Protein AF-A0A0R1K6H6-F1 (afdb_monomer)

Mean predicted aligned error: 7.99 Å

Solvent-accessible surface area (backbone atoms only — not comparable to full-atom values): 9231 Å² total; per-residue (Å²): 134,68,72,58,63,59,52,54,50,53,50,51,52,48,46,54,67,69,43,38,73,80,72,47,95,43,73,68,57,49,51,52,49,52,51,50,51,52,49,51,52,49,51,60,72,63,69,75,31,71,46,40,24,55,51,38,28,70,78,68,68,44,48,66,56,41,53,52,52,51,51,50,53,50,51,52,50,53,49,51,50,54,55,50,70,70,39,95,53,75,71,80,68,67,76,88,77,74,69,92,21,64,45,57,54,53,48,51,51,54,50,51,53,53,26,57,76,69,61,29,30,82,72,34,32,66,49,33,40,81,78,43,44,75,65,22,45,54,50,49,55,55,49,51,52,50,52,64,63,42,50,62,51,53,75,68,36,63,58,52,67,52,100

InterPro domains:
  IPR007272 Sulphur transport TsuA/YedE [PF04143] (45-161)

Secondary structure (DSSP, 8-state):
--THHHHHHHHHHHIIIIIHHHH-SSHHHHHHHHHHHHHHHHHHHHT--HHHHHHHHHHH---HHHHHHHHHHHHHHHHHHHHHHT-SSGGGG--------HHHHHHHHHHHHHHHHHTS-HHHHHHHTTT-HHHHHHHHHHHHHHHHHHHHHHHH-HHHH--

Structure (mmCIF, N/CA/C/O backbone):
data_AF-A0A0R1K6H6-F1
#
_entry.id   AF-A0A0R1K6H6-F1
#
loop_
_atom_site.group_PDB
_atom_site.id
_atom_site.type_symbol
_atom_site.label_atom_id
_atom_site.label_alt_id
_atom_site.label_comp_id
_atom_site.label_asym_id
_atom_site.label_entity_id
_atom_site.label_seq_id
_atom_site.pdbx_PDB_ins_code
_atom_site.Cartn_x
_atom_site.Cartn_y
_atom_site.Cartn_z
_atom_site.occupancy
_atom_site.B_iso_or_equiv
_atom_site.auth_seq_id
_atom_site.auth_comp_id
_atom_site.auth_asym_id
_atom_site.auth_atom_id
_atom_site.pdbx_PDB_model_num
ATOM 1 N N . MET A 1 1 ? -25.466 -15.951 11.118 1.00 54.03 1 MET A N 1
ATOM 2 C CA . MET A 1 1 ? -24.997 -15.703 9.736 1.00 54.03 1 MET A CA 1
ATOM 3 C C . MET A 1 1 ? -24.906 -17.052 9.046 1.00 54.03 1 MET A C 1
ATOM 5 O O . MET A 1 1 ? -24.239 -17.942 9.562 1.00 54.03 1 MET A O 1
ATOM 9 N N . LYS A 1 2 ? -25.732 -17.260 8.021 1.00 62.19 2 LYS A N 1
ATOM 10 C CA . LYS A 1 2 ? -26.034 -18.563 7.411 1.00 62.19 2 LYS A CA 1
ATOM 11 C C . LYS A 1 2 ? -24.751 -19.107 6.764 1.00 62.19 2 LYS A C 1
ATOM 13 O O . LYS A 1 2 ? -24.061 -18.363 6.085 1.00 62.19 2 LYS A O 1
ATOM 18 N N . ASN A 1 3 ? -24.454 -20.401 6.906 1.00 75.50 3 ASN A N 1
ATOM 19 C CA . ASN A 1 3 ? -23.252 -21.050 6.333 1.00 75.50 3 ASN A CA 1
ATOM 20 C C . ASN A 1 3 ? -23.094 -20.880 4.804 1.00 75.50 3 ASN A C 1
ATOM 22 O O . ASN A 1 3 ? -22.055 -21.219 4.246 1.00 75.50 3 ASN A O 1
ATOM 26 N N . TRP A 1 4 ? -24.119 -20.341 4.147 1.00 84.31 4 TRP A N 1
ATOM 27 C CA . TRP A 1 4 ? -24.183 -20.023 2.731 1.00 84.31 4 TRP A CA 1
ATOM 28 C C . TRP A 1 4 ? -23.099 -19.041 2.296 1.00 84.31 4 TRP A C 1
ATOM 30 O O . TRP A 1 4 ? -22.485 -19.285 1.268 1.00 84.31 4 TRP A O 1
ATOM 40 N N . ASP A 1 5 ? -22.767 -18.026 3.099 1.00 82.81 5 ASP A N 1
ATOM 41 C CA . ASP A 1 5 ? -21.718 -17.057 2.737 1.00 82.81 5 ASP A CA 1
ATOM 42 C C . ASP A 1 5 ? -20.349 -17.742 2.590 1.00 82.81 5 ASP A C 1
ATOM 44 O O . ASP A 1 5 ? -19.582 -17.464 1.670 1.00 82.81 5 ASP A O 1
ATOM 48 N N . LYS A 1 6 ? -20.069 -18.722 3.462 1.00 84.69 6 LYS A N 1
ATOM 49 C CA . LYS A 1 6 ? -18.844 -19.532 3.402 1.00 84.69 6 LYS A CA 1
ATOM 50 C C . LYS A 1 6 ? -18.849 -20.448 2.183 1.00 84.69 6 LYS A C 1
ATOM 52 O O . LYS A 1 6 ? -17.831 -20.569 1.514 1.00 84.69 6 LYS A O 1
ATOM 57 N N . ILE A 1 7 ? -19.987 -21.080 1.897 1.00 87.94 7 ILE A N 1
ATOM 58 C CA . ILE A 1 7 ? -20.147 -21.977 0.747 1.00 87.94 7 ILE A CA 1
ATOM 59 C C . ILE A 1 7 ? -19.947 -21.199 -0.558 1.00 87.94 7 ILE A C 1
ATOM 61 O O . ILE A 1 7 ? -19.148 -21.619 -1.389 1.00 87.94 7 ILE A O 1
ATOM 65 N N . PHE A 1 8 ? -20.581 -20.034 -0.709 1.00 89.56 8 PHE A N 1
ATOM 66 C CA . PHE A 1 8 ? -20.379 -19.161 -1.866 1.00 89.56 8 PHE A CA 1
ATOM 67 C C . PHE A 1 8 ? -18.927 -18.691 -1.986 1.00 89.56 8 PHE A C 1
ATOM 69 O O . PHE A 1 8 ? -18.377 -18.719 -3.083 1.00 89.56 8 PHE A O 1
ATOM 76 N N . GLY A 1 9 ? -18.279 -18.338 -0.871 1.00 85.81 9 GLY A N 1
ATOM 77 C CA . GLY A 1 9 ? -16.860 -17.979 -0.859 1.00 85.81 9 GLY A CA 1
ATOM 78 C C . GLY A 1 9 ? -15.946 -19.113 -1.339 1.00 85.81 9 GLY A C 1
ATOM 79 O O . GLY A 1 9 ? -15.073 -18.884 -2.174 1.00 85.81 9 GLY A O 1
ATOM 80 N N . PHE A 1 10 ? -16.166 -20.346 -0.871 1.00 88.88 10 PHE A N 1
ATOM 81 C CA . PHE A 1 10 ? -15.393 -21.513 -1.311 1.00 88.88 10 PHE A CA 1
ATOM 82 C C . PHE A 1 10 ? -15.650 -21.875 -2.775 1.00 88.88 10 PHE A C 1
ATOM 84 O O . PHE A 1 10 ? -14.706 -22.214 -3.485 1.00 88.88 10 PHE A O 1
ATOM 91 N N . ILE A 1 11 ? -16.898 -21.770 -3.240 1.00 91.06 11 ILE A N 1
ATOM 92 C CA . ILE A 1 11 ? -17.243 -21.984 -4.651 1.00 91.06 11 ILE A CA 1
ATOM 93 C C . ILE A 1 11 ? -16.537 -20.944 -5.523 1.00 91.06 11 ILE A C 1
ATOM 95 O O . ILE A 1 11 ? -15.893 -21.312 -6.500 1.00 91.06 11 ILE A O 1
ATOM 99 N N . LEU A 1 12 ? -16.594 -19.662 -5.154 1.00 88.75 12 LEU A N 1
ATOM 100 C CA . LEU A 1 12 ? -15.924 -18.594 -5.893 1.00 88.75 12 LEU A CA 1
ATOM 101 C C . LEU A 1 12 ? -14.406 -18.809 -5.938 1.00 88.75 12 LEU A C 1
ATOM 103 O O . LEU A 1 12 ? -13.796 -18.669 -6.994 1.00 88.75 12 LEU A O 1
ATOM 107 N N . LEU A 1 13 ? -13.798 -19.202 -4.817 1.00 89.06 13 LEU A N 1
ATOM 108 C CA . LEU A 1 13 ? -12.369 -19.503 -4.749 1.00 89.06 13 LEU A CA 1
ATOM 109 C C . LEU A 1 13 ? -11.993 -20.700 -5.636 1.00 89.06 13 LEU A C 1
ATOM 111 O O . LEU A 1 13 ? -10.995 -20.638 -6.350 1.00 89.06 13 LEU A O 1
ATOM 115 N N . ALA A 1 14 ? -12.811 -21.756 -5.654 1.00 88.12 14 ALA A N 1
ATOM 116 C CA . ALA A 1 14 ? -12.614 -22.896 -6.546 1.00 88.12 14 ALA A CA 1
ATOM 117 C C . ALA A 1 14 ? -12.738 -22.486 -8.023 1.00 88.12 14 ALA A C 1
ATOM 119 O O . ALA A 1 14 ? -11.892 -22.856 -8.834 1.00 88.12 14 ALA A O 1
ATOM 120 N N . VAL A 1 15 ? -13.730 -21.665 -8.372 1.00 89.88 15 VAL A N 1
ATOM 121 C CA . VAL A 1 15 ? -13.889 -21.127 -9.732 1.00 89.88 15 VAL A CA 1
ATOM 122 C C . VAL A 1 15 ? -12.686 -20.270 -10.131 1.00 89.88 15 VAL A C 1
ATOM 124 O O . VAL A 1 15 ? -12.211 -20.382 -11.255 1.00 89.88 15 VAL A O 1
ATOM 127 N N . LEU A 1 16 ? -12.140 -19.458 -9.226 1.00 87.31 16 LEU A N 1
ATOM 128 C CA . LEU A 1 16 ? -10.962 -18.640 -9.518 1.00 87.31 16 LEU A CA 1
ATOM 129 C C . LEU A 1 16 ? -9.689 -19.477 -9.684 1.00 87.31 16 LEU A C 1
ATOM 131 O O . LEU A 1 16 ? -8.886 -19.166 -10.552 1.00 87.31 16 LEU A O 1
ATOM 135 N N . ILE A 1 17 ? -9.492 -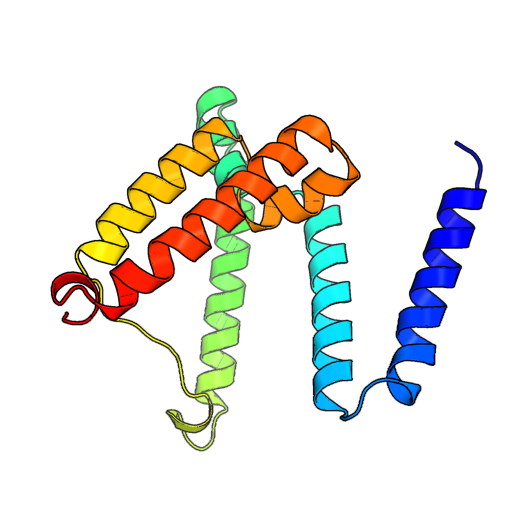20.540 -8.904 1.00 88.25 17 ILE A N 1
ATOM 136 C CA . ILE A 1 17 ? -8.288 -21.380 -9.011 1.00 88.25 17 ILE A CA 1
ATOM 137 C C . ILE A 1 17 ? -8.371 -22.313 -10.222 1.00 88.25 17 ILE A C 1
ATOM 139 O O . ILE A 1 17 ? -7.425 -22.404 -10.997 1.00 88.25 17 ILE A O 1
ATOM 143 N N . PHE A 1 18 ? -9.501 -22.995 -10.408 1.00 87.25 18 PHE A N 1
ATOM 144 C CA . PHE A 1 18 ? -9.651 -23.995 -11.465 1.00 87.25 18 PHE A CA 1
ATOM 145 C C . PHE A 1 18 ? -10.144 -23.405 -12.785 1.00 87.25 18 PHE A C 1
ATOM 147 O O . PHE A 1 18 ? -9.823 -23.945 -13.834 1.00 87.25 18 PHE A O 1
ATOM 154 N N . GLY A 1 19 ? -10.895 -22.303 -12.764 1.00 82.69 19 GLY A N 1
ATOM 155 C CA . GLY A 1 19 ? -11.420 -21.643 -13.962 1.00 82.69 19 GLY A CA 1
ATOM 156 C C . GLY A 1 19 ? -10.450 -20.642 -14.593 1.00 82.69 19 GLY A C 1
ATOM 157 O O . GLY A 1 19 ? -10.429 -20.505 -15.815 1.00 82.69 19 GLY A O 1
ATOM 158 N N . ALA A 1 20 ? -9.602 -19.976 -13.799 1.00 83.12 20 ALA A N 1
ATOM 159 C CA . ALA A 1 20 ? -8.647 -18.999 -14.328 1.00 83.12 20 ALA A CA 1
ATOM 160 C C . ALA A 1 20 ? -7.670 -19.563 -15.381 1.00 83.12 20 ALA A C 1
ATOM 162 O O . ALA A 1 20 ? -7.450 -18.870 -16.372 1.00 83.12 20 ALA A O 1
ATOM 163 N N . PRO A 1 21 ? -7.127 -20.792 -15.268 1.00 81.81 21 PRO A N 1
ATOM 164 C CA . PRO A 1 21 ? -6.240 -21.354 -16.290 1.00 81.81 21 PRO A CA 1
ATOM 165 C C . PRO A 1 21 ? -6.871 -21.456 -17.686 1.00 81.81 21 PRO A C 1
ATOM 167 O O . PRO A 1 21 ? -6.150 -21.423 -18.676 1.00 81.81 21 PRO A O 1
ATOM 170 N N . PHE A 1 22 ? -8.202 -21.571 -17.774 1.00 81.69 22 PHE A N 1
ATOM 171 C CA . PHE A 1 22 ? -8.921 -21.709 -19.045 1.00 81.69 22 PHE A CA 1
ATOM 172 C C . PHE A 1 22 ? -9.284 -20.368 -19.691 1.00 81.69 22 PHE A C 1
ATOM 174 O O . PHE A 1 22 ? -9.509 -20.308 -20.896 1.00 81.69 22 PHE A O 1
ATOM 181 N N . VAL A 1 23 ? -9.362 -19.298 -18.896 1.00 85.62 23 VAL A N 1
ATOM 182 C CA . VAL A 1 23 ? -9.764 -17.957 -19.355 1.00 85.62 23 VAL A CA 1
ATOM 183 C C . VAL A 1 23 ? -8.551 -17.049 -19.555 1.00 85.62 23 VAL A C 1
ATOM 185 O O . VAL A 1 23 ? -8.575 -16.154 -20.399 1.00 85.62 23 VAL A O 1
ATOM 188 N N . LEU A 1 24 ? -7.486 -17.244 -18.771 1.00 84.62 24 LEU A N 1
ATOM 189 C CA . LEU A 1 24 ? -6.329 -16.360 -18.798 1.00 84.62 24 LEU A CA 1
ATOM 190 C C . LEU A 1 24 ? -5.397 -16.704 -19.972 1.00 84.62 24 LEU A C 1
ATOM 192 O O . LEU A 1 24 ? -5.004 -17.855 -20.136 1.00 84.62 24 LEU A O 1
ATOM 196 N N . PRO A 1 25 ? -4.958 -15.696 -20.747 1.00 78.88 25 PRO A N 1
ATOM 197 C CA . PRO A 1 25 ? -4.212 -15.917 -21.986 1.00 78.88 25 PRO A CA 1
ATOM 198 C C . PRO A 1 25 ? -2.780 -16.424 -21.770 1.00 78.88 25 PRO A C 1
ATOM 200 O O . PRO A 1 25 ? -2.175 -16.953 -22.696 1.00 78.88 25 PRO A O 1
ATOM 203 N N . THR A 1 26 ? -2.198 -16.244 -20.579 1.00 86.12 26 THR A N 1
ATOM 204 C CA . THR A 1 26 ? -0.834 -16.711 -20.284 1.00 86.12 26 THR A CA 1
ATOM 205 C C . THR A 1 26 ? -0.672 -17.173 -18.838 1.00 86.12 26 THR A C 1
ATOM 207 O O . THR A 1 26 ? -1.270 -16.615 -17.913 1.00 86.12 26 THR A O 1
ATOM 210 N N . ASN A 1 27 ? 0.250 -18.120 -18.632 1.00 85.12 27 ASN A N 1
ATOM 211 C CA . ASN A 1 27 ? 0.620 -18.654 -17.314 1.00 85.12 27 ASN A CA 1
ATOM 212 C C . ASN A 1 27 ? 1.057 -17.557 -16.326 1.00 85.12 27 ASN A C 1
ATOM 214 O O . ASN A 1 27 ? 0.800 -17.657 -15.128 1.00 85.12 27 ASN A O 1
ATOM 218 N N . MET A 1 28 ? 1.659 -16.469 -16.821 1.00 84.75 28 MET A N 1
ATOM 219 C CA . MET A 1 28 ? 2.078 -15.337 -15.989 1.00 84.75 28 MET A CA 1
ATOM 220 C C . MET A 1 28 ? 0.892 -14.625 -15.322 1.00 84.75 28 MET A C 1
ATOM 222 O O . MET A 1 28 ? 0.986 -14.201 -14.171 1.00 84.75 28 MET A O 1
ATOM 226 N N . HIS A 1 29 ? -0.245 -14.503 -16.013 1.00 85.69 29 HIS A N 1
ATOM 227 C CA . HIS A 1 29 ? -1.432 -13.866 -15.437 1.00 85.69 29 HIS A CA 1
ATOM 228 C C . HIS A 1 29 ? -2.037 -14.745 -14.338 1.00 85.69 29 HIS A C 1
ATOM 230 O O . HIS A 1 29 ? -2.508 -14.225 -13.328 1.00 85.69 29 HIS A O 1
ATOM 236 N N . TYR A 1 30 ? -1.971 -16.069 -14.504 1.00 88.06 30 TYR A N 1
ATOM 237 C CA . TYR A 1 30 ? -2.444 -17.016 -13.499 1.00 88.06 30 TYR A CA 1
ATOM 238 C C . TYR A 1 30 ? -1.599 -16.943 -12.220 1.00 88.06 30 TYR A C 1
ATOM 240 O O . TYR A 1 30 ? -2.144 -16.844 -11.123 1.00 88.06 30 TYR A O 1
ATOM 248 N N . VAL A 1 31 ? -0.270 -16.865 -12.353 1.00 88.44 31 VAL A N 1
ATOM 249 C CA . VAL A 1 31 ? 0.633 -16.651 -11.208 1.00 88.44 31 VAL A CA 1
ATOM 250 C C . VAL A 1 31 ? 0.332 -15.325 -10.497 1.00 88.44 31 VAL A C 1
ATOM 252 O O . VAL A 1 31 ? 0.246 -15.301 -9.270 1.00 88.44 31 VAL A O 1
ATOM 255 N N . ARG A 1 32 ? 0.095 -14.231 -11.235 1.00 90.31 32 ARG A N 1
ATOM 256 C CA . ARG A 1 32 ? -0.295 -12.933 -10.645 1.00 90.31 32 ARG A CA 1
ATOM 257 C C . ARG A 1 32 ? -1.613 -13.015 -9.872 1.00 90.31 32 ARG A C 1
ATOM 259 O O . ARG A 1 32 ? -1.711 -12.431 -8.795 1.00 90.31 32 ARG A O 1
ATOM 266 N N . LEU A 1 33 ? -2.597 -13.755 -10.384 1.00 89.94 33 LEU A N 1
ATOM 267 C CA . LEU A 1 33 ? -3.870 -13.989 -9.699 1.00 89.94 33 LEU A CA 1
ATOM 268 C C . LEU A 1 33 ? -3.668 -14.770 -8.396 1.00 89.94 33 LEU A C 1
ATOM 270 O O . LEU A 1 33 ? -4.191 -14.362 -7.361 1.00 89.94 33 LEU A O 1
ATOM 274 N N . LEU A 1 34 ? -2.869 -15.841 -8.416 1.00 90.81 34 LEU A N 1
ATOM 275 C CA . LEU A 1 34 ? -2.561 -16.619 -7.213 1.00 90.81 34 LEU A CA 1
ATOM 276 C C . LEU A 1 34 ? -1.848 -15.775 -6.151 1.00 90.81 34 LEU A C 1
ATOM 278 O O . LEU A 1 34 ? -2.225 -15.823 -4.980 1.00 90.81 34 LEU A O 1
ATOM 282 N N . ILE A 1 35 ? -0.864 -14.966 -6.554 1.00 90.56 35 ILE A N 1
ATOM 283 C CA . ILE A 1 35 ? -0.164 -14.046 -5.648 1.00 90.56 35 ILE A CA 1
ATOM 284 C C . ILE A 1 35 ? -1.141 -13.014 -5.076 1.00 90.56 35 ILE A C 1
ATOM 286 O O . ILE A 1 35 ? -1.136 -12.783 -3.870 1.00 90.56 35 ILE A O 1
ATOM 290 N N . GLY A 1 36 ? -2.012 -12.432 -5.905 1.00 89.31 36 GLY A N 1
ATOM 291 C CA . GLY A 1 36 ? -3.025 -11.473 -5.462 1.00 89.31 36 GLY A CA 1
ATOM 292 C C . GLY A 1 36 ? -4.006 -12.066 -4.448 1.00 89.31 36 GLY A C 1
ATOM 293 O O . GLY A 1 36 ? -4.267 -11.448 -3.417 1.00 89.31 36 GLY A O 1
ATOM 294 N N . LEU A 1 37 ? -4.495 -13.288 -4.689 1.00 89.75 37 LEU A N 1
ATOM 295 C CA . LEU A 1 37 ? -5.365 -14.010 -3.755 1.00 89.75 37 LEU A CA 1
ATOM 296 C C . LEU A 1 37 ? -4.650 -14.321 -2.436 1.00 89.75 37 LEU A C 1
ATOM 298 O O . LEU A 1 37 ? -5.206 -14.077 -1.363 1.00 89.75 37 LEU A O 1
ATOM 302 N N . ALA A 1 38 ? -3.411 -14.813 -2.504 1.00 90.00 38 ALA A N 1
ATOM 303 C CA . ALA A 1 38 ? -2.606 -15.098 -1.321 1.00 90.00 38 ALA A CA 1
ATOM 304 C C . ALA A 1 38 ? -2.342 -13.824 -0.505 1.00 90.00 38 ALA A C 1
ATOM 306 O O . ALA A 1 38 ? -2.570 -13.809 0.705 1.00 90.00 38 ALA A O 1
ATOM 307 N N . MET A 1 39 ? -1.934 -12.732 -1.159 1.00 86.81 39 MET A N 1
ATOM 308 C CA . MET A 1 39 ? -1.716 -11.440 -0.508 1.00 86.81 39 MET A CA 1
ATOM 309 C C . MET A 1 39 ? -2.998 -10.890 0.114 1.00 86.81 39 MET A C 1
ATOM 311 O O . MET A 1 39 ? -2.968 -10.461 1.265 1.00 86.81 39 MET A O 1
ATOM 315 N N . GLY A 1 40 ? -4.124 -10.931 -0.601 1.00 85.81 40 GLY A N 1
ATOM 316 C CA . GLY A 1 40 ? -5.413 -10.465 -0.089 1.00 85.81 40 GLY A CA 1
ATOM 317 C C . GLY A 1 40 ? -5.860 -11.240 1.151 1.00 85.81 40 GLY A C 1
ATOM 318 O O . GLY A 1 40 ? -6.285 -10.634 2.137 1.00 85.81 40 GLY A O 1
ATOM 319 N N . TYR A 1 41 ? -5.697 -12.566 1.146 1.00 86.31 41 TYR A N 1
ATOM 320 C CA . TYR A 1 41 ? -5.999 -13.413 2.300 1.00 86.31 41 TYR A CA 1
ATOM 321 C C . TYR A 1 41 ? -5.094 -13.102 3.500 1.00 86.31 41 TYR A C 1
ATOM 323 O O . TYR A 1 41 ? -5.592 -12.910 4.612 1.00 86.31 41 TYR A O 1
ATOM 331 N N . ILE A 1 42 ? -3.778 -13.004 3.275 1.00 87.00 42 ILE A N 1
ATOM 332 C CA . ILE A 1 42 ? -2.807 -12.668 4.323 1.00 87.00 42 ILE A CA 1
ATOM 333 C C . ILE A 1 42 ? -3.145 -11.301 4.922 1.00 87.00 42 ILE A C 1
ATOM 335 O O . ILE A 1 42 ? -3.328 -11.206 6.130 1.00 87.00 42 ILE A O 1
ATOM 339 N N . LEU A 1 43 ? -3.322 -10.263 4.100 1.00 81.62 43 LEU A N 1
ATOM 340 C CA . LEU A 1 43 ? -3.631 -8.907 4.568 1.00 81.62 43 LEU A CA 1
ATOM 341 C C . LEU A 1 43 ? -4.938 -8.857 5.368 1.00 81.62 43 LEU A C 1
ATOM 343 O O . LEU A 1 43 ? -4.971 -8.269 6.451 1.00 81.62 43 LEU A O 1
ATOM 347 N N . SER A 1 44 ? -5.981 -9.538 4.886 1.00 80.38 44 SER A N 1
ATOM 348 C CA . SER A 1 44 ? -7.279 -9.604 5.569 1.00 80.38 44 SER A CA 1
ATOM 349 C C . SER A 1 44 ? -7.186 -10.298 6.928 1.00 80.38 44 SER A C 1
ATOM 351 O O . SER A 1 44 ? -7.928 -9.962 7.849 1.00 80.38 44 SER A O 1
ATOM 353 N N . ARG A 1 45 ? -6.276 -11.270 7.085 1.00 82.62 45 ARG A N 1
ATOM 354 C CA . ARG A 1 45 ? -6.105 -11.997 8.348 1.00 82.62 45 ARG A CA 1
ATOM 355 C C . ARG A 1 45 ? -5.114 -11.335 9.299 1.00 82.62 45 ARG A C 1
ATOM 357 O O . ARG A 1 45 ? -5.269 -11.456 10.514 1.00 82.62 45 ARG A O 1
ATOM 364 N N . SER A 1 46 ? -4.107 -10.659 8.762 1.00 74.38 46 SER A N 1
ATOM 365 C CA . SER A 1 46 ? -3.032 -10.036 9.527 1.00 74.38 46 SER A CA 1
ATOM 366 C C . SER A 1 46 ? -3.450 -8.716 10.179 1.00 74.38 46 SER A C 1
ATOM 368 O O . SER A 1 46 ? -2.810 -8.322 11.151 1.00 74.38 46 SER A O 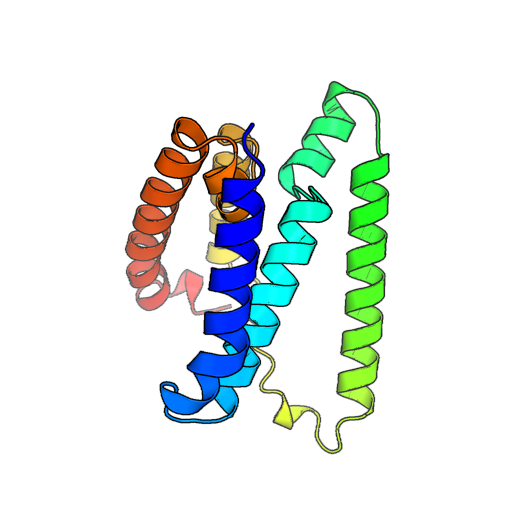1
ATOM 370 N N . TYR A 1 47 ? -4.507 -8.040 9.697 1.00 67.06 47 TYR A N 1
ATOM 371 C CA . TYR A 1 47 ? -4.955 -6.723 10.197 1.00 67.06 47 TYR A CA 1
ATOM 372 C C . TYR A 1 47 ? -3.795 -5.713 10.341 1.00 67.06 47 TYR A C 1
ATOM 374 O O . TYR A 1 47 ? -3.741 -4.891 11.261 1.00 67.06 47 TYR A O 1
ATOM 382 N N . THR A 1 48 ? -2.810 -5.798 9.446 1.00 65.94 48 THR A N 1
ATOM 383 C CA . THR A 1 48 ? -1.586 -4.994 9.485 1.00 65.94 48 THR A CA 1
ATOM 384 C C . THR A 1 48 ? -1.813 -3.655 8.799 1.00 65.94 48 THR A C 1
ATOM 386 O O . THR A 1 48 ? -1.461 -3.468 7.637 1.00 65.94 48 THR A O 1
ATOM 389 N N . GLY A 1 49 ? -2.406 -2.708 9.524 1.00 71.88 49 GLY A N 1
ATOM 390 C CA . GLY A 1 49 ? -2.486 -1.317 9.087 1.00 71.88 49 GLY A CA 1
ATOM 391 C C . GLY A 1 49 ? -1.189 -0.571 9.399 1.00 71.88 49 GLY A C 1
ATOM 392 O O . GLY A 1 49 ? -0.845 -0.403 10.571 1.00 71.88 49 GLY A O 1
ATOM 393 N N . PHE A 1 50 ? -0.492 -0.067 8.375 1.00 75.94 50 PHE A N 1
ATOM 394 C CA . PHE A 1 50 ? 0.712 0.753 8.573 1.00 75.94 50 PHE A CA 1
ATOM 395 C C . PHE A 1 50 ? 0.402 2.008 9.402 1.00 75.94 50 PHE A C 1
ATOM 397 O O . PHE A 1 50 ? 1.068 2.257 10.405 1.00 75.94 50 PHE A O 1
ATOM 404 N N . ALA A 1 51 ? -0.676 2.726 9.067 1.00 76.88 51 ALA A N 1
ATOM 405 C CA . ALA A 1 51 ? -1.144 3.888 9.831 1.00 76.88 51 ALA A CA 1
ATOM 406 C C . ALA A 1 51 ? -1.582 3.507 11.260 1.00 76.88 51 ALA A C 1
ATOM 408 O O . ALA A 1 51 ? -1.259 4.189 12.234 1.00 76.88 51 ALA A O 1
ATOM 409 N N . GLY A 1 52 ? -2.245 2.354 11.403 1.00 75.44 52 GLY A N 1
ATOM 410 C CA . GLY A 1 52 ? -2.667 1.814 12.695 1.00 75.44 52 GLY A CA 1
ATOM 411 C C . GLY A 1 52 ? -1.503 1.483 13.631 1.00 75.44 52 GLY A C 1
ATOM 412 O O . GLY A 1 52 ? -1.665 1.563 14.846 1.00 75.44 52 GLY A O 1
ATOM 413 N N . SER A 1 53 ? -0.320 1.156 13.100 1.00 79.69 53 SER A N 1
ATOM 414 C CA . SER A 1 53 ? 0.861 0.854 13.918 1.00 79.69 53 SER A CA 1
ATOM 415 C C . SER A 1 53 ? 1.356 2.057 14.715 1.00 79.69 53 SER A C 1
ATOM 417 O O . SER A 1 53 ? 1.680 1.910 15.894 1.00 79.69 53 SER A O 1
ATOM 419 N N . VAL A 1 54 ? 1.323 3.241 14.100 1.00 82.00 54 VAL A N 1
ATOM 420 C CA . VAL A 1 54 ? 1.698 4.513 14.724 1.00 82.00 54 VAL A CA 1
ATOM 421 C C . VAL A 1 54 ? 0.564 5.013 15.613 1.00 82.00 54 VAL A C 1
ATOM 423 O O . VAL A 1 54 ? 0.789 5.336 16.776 1.00 82.00 54 VAL A O 1
ATOM 426 N N . ASN A 1 55 ? -0.673 4.992 15.108 1.00 79.25 55 ASN A N 1
ATOM 427 C CA . ASN A 1 55 ? -1.833 5.494 15.843 1.00 79.25 55 ASN A CA 1
ATOM 428 C C . ASN A 1 55 ? -2.079 4.709 17.146 1.00 79.25 55 ASN A C 1
ATOM 430 O O . ASN A 1 55 ? -2.339 5.282 18.202 1.00 79.25 55 ASN A O 1
ATOM 434 N N . ARG A 1 56 ? -1.928 3.378 17.100 1.00 80.62 56 ARG A N 1
ATOM 435 C CA . ARG A 1 56 ? -2.037 2.512 18.280 1.00 80.62 56 ARG A CA 1
ATOM 436 C C . ARG A 1 56 ? -0.896 2.755 19.265 1.00 80.62 56 ARG A C 1
ATOM 438 O O . ARG A 1 56 ? -1.156 2.817 20.465 1.00 80.62 56 ARG A O 1
ATOM 445 N N . ALA A 1 57 ? 0.335 2.918 18.784 1.00 86.31 57 ALA A N 1
ATOM 446 C CA . ALA A 1 57 ? 1.462 3.241 19.653 1.00 86.31 57 ALA A CA 1
ATOM 447 C C . ALA A 1 57 ? 1.251 4.576 20.385 1.00 86.31 57 ALA A C 1
ATOM 449 O O . ALA A 1 57 ? 1.488 4.638 21.587 1.00 86.31 57 ALA A O 1
ATOM 450 N N . TYR A 1 58 ? 0.741 5.595 19.689 1.00 85.25 58 TYR A N 1
ATOM 451 C CA . TYR A 1 58 ? 0.518 6.926 20.253 1.00 85.25 58 TYR A CA 1
ATOM 452 C C . TYR A 1 58 ? -0.670 6.973 21.227 1.00 85.25 58 TYR A C 1
ATOM 454 O O . TYR A 1 58 ? -0.511 7.390 22.368 1.00 85.25 58 TYR A O 1
ATOM 462 N N . ASN A 1 59 ? -1.844 6.481 20.820 1.00 84.25 59 ASN A N 1
ATOM 463 C CA . ASN A 1 59 ? -3.067 6.606 21.625 1.00 84.25 59 ASN A CA 1
ATOM 464 C C . ASN A 1 59 ? -3.206 5.554 22.733 1.00 84.25 59 ASN A C 1
ATOM 466 O O . ASN A 1 59 ? -3.886 5.795 23.724 1.00 84.25 59 ASN A O 1
ATOM 470 N N . THR A 1 60 ? -2.612 4.366 22.567 1.00 86.62 60 THR A N 1
ATOM 471 C CA . THR A 1 60 ? -2.775 3.252 23.526 1.00 86.62 60 THR A CA 1
ATOM 472 C C . THR A 1 60 ? -1.470 2.827 24.197 1.00 86.62 60 THR A C 1
ATOM 474 O O . THR A 1 60 ? -1.476 1.897 24.999 1.00 86.62 60 THR A O 1
ATOM 477 N N . GLY A 1 61 ? -0.333 3.434 23.833 1.00 88.38 61 GLY A N 1
ATOM 478 C CA . GLY A 1 61 ? 0.997 3.053 24.327 1.00 88.38 61 GLY A CA 1
ATOM 479 C C . GLY A 1 61 ? 1.506 1.693 23.823 1.00 88.38 61 GLY A C 1
ATOM 480 O O . GLY A 1 61 ? 2.607 1.264 24.168 1.00 88.38 61 GLY A O 1
ATOM 481 N N . SER A 1 62 ? 0.729 0.972 23.006 1.00 87.94 62 SER A N 1
ATOM 482 C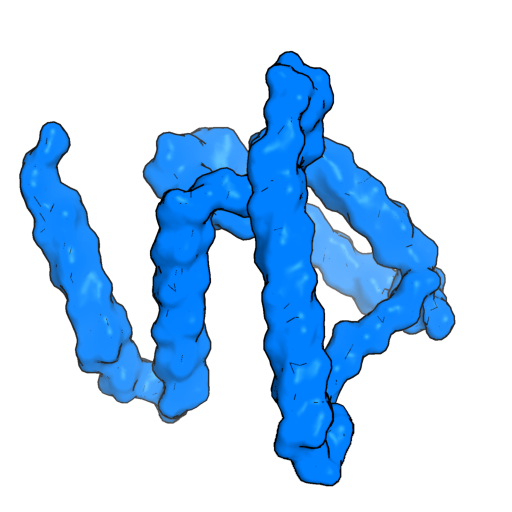 CA . SER A 1 62 ? 1.068 -0.383 22.564 1.00 87.94 62 SER A CA 1
ATOM 483 C C . SER A 1 62 ? 1.901 -0.383 21.281 1.00 87.94 62 SER A C 1
ATOM 485 O O . SER A 1 62 ? 1.396 -0.120 20.191 1.00 87.94 62 SER A O 1
ATOM 487 N N . THR A 1 63 ? 3.168 -0.791 21.382 1.00 88.88 63 THR A N 1
ATOM 488 C CA . THR A 1 63 ? 4.098 -0.905 20.238 1.00 88.88 63 THR A CA 1
ATOM 489 C C . THR A 1 63 ? 4.084 -2.279 19.559 1.00 88.88 63 THR A C 1
ATOM 491 O O . THR A 1 63 ? 4.881 -2.541 18.659 1.00 88.88 63 THR A O 1
ATOM 494 N N . LYS A 1 64 ? 3.175 -3.183 19.954 1.00 86.81 64 LYS A N 1
ATOM 495 C CA . LYS A 1 64 ? 3.137 -4.569 19.448 1.00 86.81 64 LYS A CA 1
ATOM 496 C C . LYS A 1 64 ? 3.010 -4.630 17.919 1.00 86.81 64 LYS A C 1
ATOM 498 O O . LYS A 1 64 ? 3.722 -5.399 17.273 1.00 86.81 64 LYS A O 1
ATOM 503 N N . LEU A 1 65 ? 2.143 -3.794 17.343 1.00 83.25 65 LEU A N 1
ATOM 504 C CA . LEU A 1 65 ? 1.945 -3.727 15.893 1.00 83.25 65 LEU A CA 1
ATOM 505 C C . LEU A 1 65 ? 3.176 -3.143 15.181 1.00 83.25 65 LEU A C 1
ATOM 507 O O . LEU A 1 65 ? 3.629 -3.711 14.194 1.00 83.25 65 LEU A O 1
ATOM 511 N N . MET A 1 66 ? 3.772 -2.083 15.734 1.00 86.19 66 MET A N 1
ATOM 512 C CA . MET A 1 66 ? 5.002 -1.479 15.207 1.00 86.19 66 MET A CA 1
ATOM 513 C C . MET A 1 66 ? 6.161 -2.486 15.166 1.00 86.19 66 MET A C 1
ATOM 515 O O . MET A 1 66 ? 6.819 -2.626 14.139 1.00 86.19 66 MET A O 1
ATOM 519 N N . ARG A 1 67 ? 6.364 -3.259 16.243 1.00 89.25 67 ARG A N 1
ATOM 520 C CA .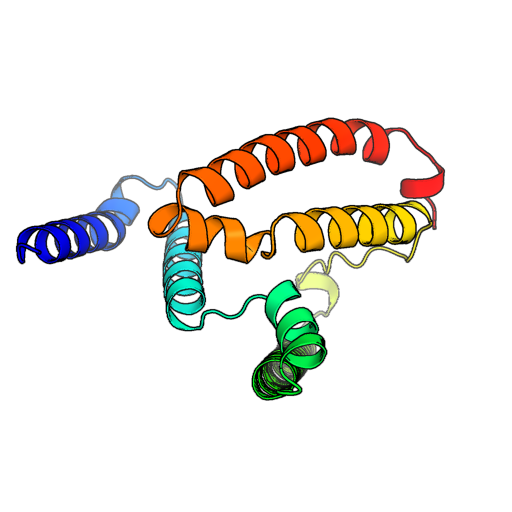 ARG A 1 67 ? 7.378 -4.327 16.286 1.00 89.25 67 ARG A CA 1
ATOM 521 C C . ARG A 1 67 ? 7.120 -5.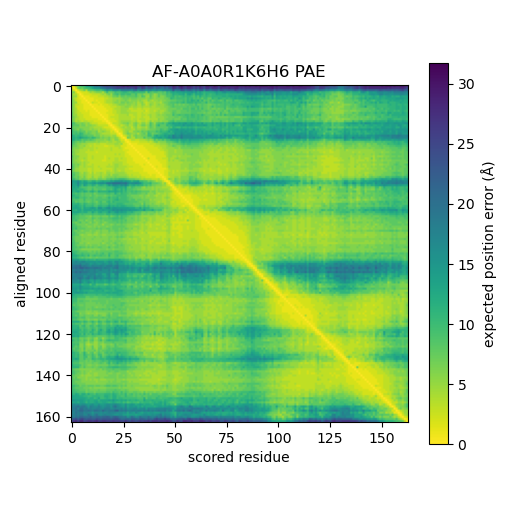399 15.227 1.00 89.25 67 ARG A C 1
ATOM 523 O O . ARG A 1 67 ? 8.051 -5.819 14.554 1.00 89.25 67 ARG A O 1
ATOM 530 N N . THR A 1 68 ? 5.862 -5.804 15.051 1.00 88.62 68 THR A N 1
ATOM 531 C CA . THR A 1 68 ? 5.482 -6.815 14.049 1.00 88.62 68 THR A CA 1
ATOM 532 C C . THR A 1 68 ? 5.802 -6.344 12.629 1.00 88.62 68 THR A C 1
ATOM 534 O O . THR A 1 68 ? 6.396 -7.092 11.856 1.00 88.62 68 THR A O 1
ATOM 537 N N . LEU A 1 69 ? 5.483 -5.088 12.297 1.00 87.50 69 LEU A N 1
ATOM 538 C CA . LEU A 1 69 ? 5.821 -4.511 10.992 1.00 87.50 69 LEU A CA 1
ATOM 539 C C . LEU A 1 69 ? 7.332 -4.398 10.787 1.00 87.50 69 LEU A C 1
ATOM 541 O O . LEU A 1 69 ? 7.816 -4.662 9.693 1.00 87.50 69 LEU A O 1
ATOM 545 N N . MET A 1 70 ? 8.089 -4.063 11.832 1.00 89.94 70 MET A N 1
ATOM 546 C CA . MET A 1 70 ? 9.546 -3.994 11.729 1.00 89.94 70 MET A CA 1
ATOM 547 C C . MET A 1 70 ? 10.176 -5.357 11.448 1.00 89.94 70 MET A C 1
ATOM 549 O O . MET A 1 70 ? 11.053 -5.454 10.592 1.00 89.94 70 MET A O 1
ATOM 553 N N . PHE A 1 71 ? 9.684 -6.420 12.088 1.00 92.06 71 PHE A N 1
ATOM 554 C CA . PHE A 1 71 ? 10.091 -7.786 11.755 1.00 92.06 71 PHE A CA 1
ATOM 555 C C . PHE A 1 71 ? 9.712 -8.169 10.324 1.00 92.06 71 PHE A C 1
ATOM 557 O O . PHE A 1 71 ? 10.525 -8.774 9.630 1.00 92.06 71 PHE A O 1
ATOM 564 N N . MET A 1 72 ? 8.518 -7.789 9.859 1.00 89.81 72 MET A N 1
ATOM 565 C CA . MET A 1 72 ? 8.110 -8.016 8.472 1.00 89.81 72 MET A CA 1
ATOM 566 C C . MET A 1 72 ? 9.092 -7.353 7.499 1.00 89.81 72 MET A C 1
ATOM 568 O O . MET A 1 72 ? 9.598 -8.026 6.606 1.00 89.81 72 MET A O 1
ATOM 572 N N . PHE A 1 73 ? 9.425 -6.076 7.712 1.00 89.88 73 PHE A N 1
ATOM 573 C CA . PHE A 1 73 ? 10.384 -5.358 6.873 1.00 89.88 73 PHE A CA 1
ATOM 574 C C . PHE A 1 73 ? 11.775 -5.991 6.898 1.00 89.88 73 PHE A C 1
ATOM 576 O O . PHE A 1 73 ? 12.381 -6.163 5.842 1.00 89.88 73 PHE A O 1
ATOM 583 N N . LEU A 1 74 ? 12.255 -6.407 8.072 1.00 95.06 74 LEU A N 1
ATOM 584 C CA . LEU A 1 74 ? 13.533 -7.102 8.211 1.00 95.06 74 LEU A CA 1
ATOM 585 C C . LEU A 1 74 ? 13.558 -8.409 7.408 1.00 95.06 74 LEU A C 1
ATOM 587 O O . LEU A 1 74 ? 14.482 -8.632 6.631 1.00 95.06 74 LEU A O 1
ATOM 591 N N . ILE A 1 75 ? 12.531 -9.250 7.554 1.00 93.94 75 ILE A N 1
ATOM 592 C CA . ILE A 1 75 ? 12.427 -10.519 6.823 1.00 93.94 75 ILE A CA 1
ATOM 593 C C . ILE A 1 75 ? 12.376 -10.256 5.317 1.00 93.94 75 ILE A C 1
ATOM 595 O O . ILE A 1 75 ? 13.090 -10.911 4.561 1.00 93.94 75 ILE A O 1
ATOM 599 N N . THR A 1 76 ? 11.594 -9.267 4.870 1.00 91.00 76 THR A N 1
ATOM 600 C CA . THR A 1 76 ? 11.537 -8.909 3.446 1.00 91.00 76 THR A CA 1
ATOM 601 C C . THR A 1 76 ? 12.863 -8.360 2.928 1.00 91.00 76 THR A C 1
ATOM 603 O O . THR A 1 76 ? 13.237 -8.664 1.801 1.00 91.00 76 THR A O 1
ATOM 606 N N . ALA A 1 77 ? 13.608 -7.596 3.731 1.00 92.00 77 ALA A N 1
ATOM 607 C CA . ALA A 1 77 ? 14.921 -7.089 3.347 1.00 92.00 77 ALA A CA 1
ATOM 608 C C . ALA A 1 77 ? 15.931 -8.235 3.192 1.00 92.00 77 ALA A C 1
ATOM 610 O O . ALA A 1 77 ? 16.605 -8.312 2.169 1.00 92.00 77 ALA A O 1
ATOM 611 N N . ILE A 1 78 ? 15.975 -9.168 4.150 1.00 94.00 78 ILE A N 1
ATOM 612 C CA . ILE A 1 78 ? 16.837 -10.358 4.081 1.00 94.00 78 ILE A CA 1
ATOM 613 C C . ILE A 1 78 ? 16.473 -11.222 2.870 1.00 94.00 78 ILE A C 1
ATOM 615 O O . ILE A 1 78 ? 17.361 -11.651 2.137 1.00 94.00 78 ILE A O 1
ATOM 619 N N . ALA A 1 79 ? 15.178 -11.446 2.628 1.00 90.69 79 ALA A N 1
ATOM 620 C CA . ALA A 1 79 ? 14.713 -12.204 1.473 1.00 90.69 79 ALA A CA 1
ATOM 621 C C . ALA A 1 79 ? 15.144 -11.540 0.157 1.00 90.69 79 ALA A C 1
ATOM 623 O O . ALA A 1 79 ? 15.728 -12.209 -0.690 1.00 90.69 79 ALA A O 1
ATOM 624 N N . ASN A 1 80 ? 14.932 -10.227 0.006 1.00 87.94 80 ASN A N 1
ATOM 625 C CA . ASN A 1 80 ? 15.371 -9.483 -1.178 1.00 87.94 80 ASN A CA 1
ATOM 626 C C . ASN A 1 80 ? 16.883 -9.599 -1.392 1.00 87.94 80 ASN A C 1
ATOM 628 O O . ASN A 1 80 ? 17.321 -9.895 -2.498 1.00 87.94 80 ASN A O 1
ATOM 632 N N . VAL A 1 81 ? 17.679 -9.438 -0.332 1.00 88.12 81 VAL A N 1
ATOM 633 C CA . VAL A 1 81 ? 19.134 -9.616 -0.394 1.00 88.12 81 VAL A CA 1
ATOM 634 C C . VAL A 1 81 ? 19.484 -11.027 -0.879 1.00 88.12 81 VAL A C 1
ATOM 636 O O . VAL A 1 81 ? 20.253 -11.166 -1.825 1.00 88.12 81 VAL A O 1
ATOM 639 N N . ALA A 1 82 ? 18.878 -12.073 -0.315 1.00 87.88 82 ALA A N 1
ATOM 640 C CA . ALA A 1 82 ? 19.123 -13.454 -0.733 1.00 87.88 82 ALA A CA 1
ATOM 641 C C . ALA A 1 82 ? 18.762 -13.712 -2.210 1.00 87.88 82 ALA A C 1
ATOM 643 O O . ALA A 1 82 ? 19.511 -14.397 -2.913 1.00 87.88 82 ALA A O 1
ATOM 644 N N . PHE A 1 83 ? 17.657 -13.139 -2.699 1.00 84.94 83 PHE A N 1
ATOM 645 C CA . PHE A 1 83 ? 17.266 -13.224 -4.110 1.00 84.94 83 PHE A CA 1
ATOM 646 C C . PHE A 1 83 ? 18.254 -12.501 -5.030 1.00 84.94 83 PHE A C 1
ATOM 648 O O . PHE A 1 83 ? 18.643 -13.060 -6.055 1.00 84.94 83 PHE A O 1
ATOM 655 N N . LEU A 1 84 ? 18.708 -11.305 -4.645 1.00 84.25 84 LEU A N 1
ATOM 656 C CA . LEU A 1 84 ? 19.689 -10.536 -5.412 1.00 84.25 84 LEU A CA 1
ATOM 657 C C . LEU A 1 84 ? 21.065 -11.218 -5.444 1.00 84.25 84 LEU A C 1
ATOM 659 O O . LEU A 1 84 ? 21.711 -11.217 -6.485 1.00 84.25 84 LEU A O 1
ATOM 663 N N . PHE A 1 85 ? 21.506 -11.835 -4.343 1.00 82.75 85 PHE A N 1
ATOM 664 C CA . PHE A 1 85 ? 22.772 -12.581 -4.295 1.00 82.75 85 PHE A CA 1
ATOM 665 C C . PHE A 1 85 ? 22.731 -13.899 -5.075 1.00 82.75 85 PHE A C 1
ATOM 667 O O . PHE A 1 85 ? 23.760 -14.347 -5.572 1.00 82.75 85 PHE A O 1
ATOM 674 N N . SER A 1 86 ? 21.556 -14.522 -5.186 1.00 79.00 86 SER A N 1
ATOM 675 C CA . SER A 1 86 ? 21.375 -15.748 -5.978 1.00 79.00 86 SER A CA 1
ATOM 676 C C . SER A 1 86 ? 21.242 -15.467 -7.481 1.00 79.00 86 SER A C 1
ATOM 678 O O . SER A 1 86 ? 21.242 -16.396 -8.289 1.00 79.00 86 SER A O 1
ATOM 680 N N . ALA A 1 87 ? 21.111 -14.197 -7.869 1.00 78.88 87 ALA A N 1
ATOM 681 C CA . ALA A 1 87 ? 21.024 -13.771 -9.256 1.00 78.88 87 ALA A CA 1
ATOM 682 C C . ALA A 1 87 ? 22.368 -13.945 -9.971 1.00 78.88 87 ALA A C 1
ATOM 684 O O . ALA A 1 87 ? 23.403 -13.500 -9.479 1.00 78.88 87 ALA A O 1
ATOM 685 N N . LYS A 1 88 ? 22.355 -14.531 -11.174 1.00 69.81 88 LYS A N 1
ATOM 686 C CA . LYS A 1 88 ? 23.563 -14.627 -12.009 1.00 69.81 88 LYS A CA 1
ATOM 687 C C . LYS A 1 88 ? 24.004 -13.251 -12.521 1.00 69.81 88 LYS A C 1
ATOM 689 O O . LYS A 1 88 ? 25.200 -12.995 -12.590 1.00 69.81 88 LYS A O 1
ATOM 694 N N . ASN A 1 89 ? 23.043 -12.373 -12.819 1.00 74.88 89 ASN A N 1
ATOM 695 C CA . ASN A 1 89 ? 23.254 -10.951 -13.062 1.00 74.88 89 ASN A CA 1
ATOM 696 C C . ASN A 1 89 ? 22.258 -10.138 -12.224 1.00 74.88 89 ASN A C 1
ATOM 698 O O . ASN A 1 89 ? 21.061 -10.413 -12.214 1.00 74.88 89 ASN A O 1
ATOM 702 N N . ILE A 1 90 ? 22.745 -9.097 -11.551 1.00 68.19 90 ILE A N 1
ATOM 703 C CA . ILE A 1 90 ? 21.929 -8.220 -10.691 1.00 68.19 90 ILE A CA 1
ATOM 704 C C . ILE A 1 90 ? 20.898 -7.419 -11.514 1.00 68.19 90 ILE A C 1
ATOM 706 O O . ILE A 1 90 ? 19.852 -7.027 -11.003 1.00 68.19 90 ILE A O 1
ATOM 710 N N . THR A 1 91 ? 21.172 -7.207 -12.803 1.00 68.75 91 THR A N 1
ATOM 711 C CA . 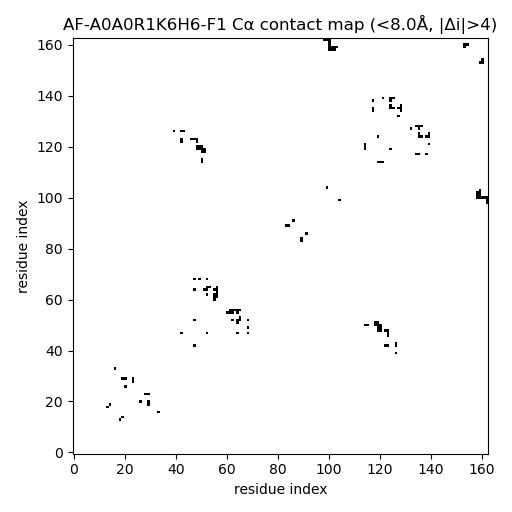THR A 1 91 ? 20.331 -6.439 -13.733 1.00 68.75 91 THR A CA 1
ATOM 712 C C . THR A 1 91 ? 19.082 -7.180 -14.204 1.00 68.75 91 THR A C 1
ATOM 714 O O . THR A 1 91 ? 18.177 -6.542 -14.729 1.00 68.75 91 THR A O 1
ATOM 717 N N . ASP A 1 92 ? 18.998 -8.500 -14.008 1.00 71.88 92 ASP A N 1
ATOM 718 C CA . ASP A 1 92 ? 17.876 -9.310 -14.510 1.00 71.88 92 ASP A CA 1
ATOM 719 C C . ASP A 1 92 ? 16.546 -8.989 -13.802 1.00 71.88 92 ASP A C 1
ATOM 721 O O . ASP A 1 92 ? 15.472 -9.301 -14.314 1.00 71.88 92 ASP A O 1
ATOM 725 N N . TYR A 1 93 ? 16.608 -8.351 -12.631 1.00 70.50 93 TYR A N 1
ATOM 726 C CA . TYR A 1 93 ? 15.441 -8.019 -11.812 1.00 70.50 93 TYR A CA 1
ATOM 727 C C . TYR A 1 93 ? 14.886 -6.603 -12.034 1.00 70.50 93 TYR A C 1
ATOM 729 O O . TYR A 1 93 ? 13.928 -6.253 -11.349 1.00 70.50 93 TYR A O 1
ATOM 737 N N . ASP A 1 94 ? 15.471 -5.809 -12.947 1.00 69.94 94 ASP A N 1
ATOM 738 C CA . ASP A 1 94 ? 15.060 -4.433 -13.304 1.00 69.94 94 ASP A CA 1
ATOM 739 C C . ASP A 1 94 ? 14.517 -3.634 -12.103 1.00 69.94 94 ASP A C 1
ATOM 741 O O . ASP A 1 94 ? 13.350 -3.233 -12.043 1.00 69.94 94 ASP A O 1
ATOM 745 N N . LEU A 1 95 ? 15.348 -3.511 -11.057 1.00 74.19 95 LEU A N 1
ATOM 746 C CA . LEU A 1 95 ? 14.922 -2.902 -9.801 1.00 74.19 95 LEU A CA 1
ATOM 747 C C . LEU A 1 95 ? 14.530 -1.444 -10.045 1.00 74.19 95 LEU A C 1
ATOM 749 O O . LEU A 1 95 ? 15.380 -0.590 -10.298 1.00 74.19 95 LEU A O 1
ATOM 753 N N . TRP A 1 96 ? 13.242 -1.149 -9.872 1.00 72.75 96 TRP A N 1
ATOM 754 C CA . TRP A 1 96 ? 12.700 0.200 -9.997 1.00 72.75 96 TRP A CA 1
ATOM 755 C C . TRP A 1 96 ? 13.037 1.063 -8.769 1.00 72.75 96 TRP A C 1
ATOM 757 O O . TRP A 1 96 ? 12.179 1.423 -7.959 1.00 72.75 96 TRP A O 1
ATOM 767 N N . ILE A 1 97 ? 14.316 1.401 -8.622 1.00 77.50 97 ILE A N 1
ATOM 768 C CA . ILE A 1 97 ? 14.825 2.291 -7.578 1.00 77.50 97 ILE A CA 1
ATOM 769 C C . ILE A 1 97 ? 14.794 3.718 -8.120 1.00 77.50 97 ILE A C 1
ATOM 771 O O . ILE A 1 97 ? 15.546 4.066 -9.026 1.00 77.50 97 ILE A O 1
ATOM 775 N N . ASN A 1 98 ? 13.918 4.550 -7.556 1.00 78.25 98 ASN A N 1
ATOM 776 C CA . ASN A 1 98 ? 13.827 5.963 -7.918 1.00 78.25 98 ASN A CA 1
ATOM 777 C C . ASN A 1 98 ? 14.620 6.824 -6.920 1.00 78.25 98 ASN A C 1
ATOM 779 O O . ASN A 1 98 ? 14.549 6.563 -5.714 1.00 78.25 98 ASN A O 1
ATOM 783 N N . PRO A 1 99 ? 15.339 7.860 -7.386 1.00 79.31 99 PRO A N 1
ATOM 784 C CA . PRO A 1 99 ? 16.048 8.786 -6.510 1.00 79.31 99 PRO A CA 1
ATOM 785 C C . PRO A 1 99 ? 15.083 9.615 -5.646 1.00 79.31 99 PRO A C 1
ATOM 787 O O . PRO A 1 99 ? 13.921 9.837 -6.001 1.00 79.31 99 PRO A O 1
ATOM 790 N N . ILE A 1 100 ? 15.572 10.072 -4.487 1.00 83.81 100 ILE A N 1
ATOM 791 C CA . ILE A 1 100 ? 14.781 10.855 -3.529 1.00 83.81 100 ILE A CA 1
ATOM 792 C C . ILE A 1 100 ? 14.609 12.277 -4.065 1.00 83.81 100 ILE A C 1
ATOM 794 O O . ILE A 1 100 ? 15.448 13.145 -3.847 1.00 83.81 100 ILE A O 1
ATOM 798 N N . ASN A 1 101 ? 13.484 12.513 -4.733 1.00 85.88 101 ASN A N 1
ATOM 799 C CA . ASN A 1 101 ? 13.113 13.825 -5.246 1.00 85.88 101 ASN A CA 1
ATOM 800 C C . ASN A 1 101 ? 12.162 14.578 -4.297 1.00 85.88 101 ASN A C 1
ATOM 802 O O . ASN A 1 101 ? 11.565 14.024 -3.368 1.00 85.88 101 ASN A O 1
ATOM 806 N N . LEU A 1 102 ? 11.993 15.874 -4.555 1.00 83.94 102 LEU A N 1
ATOM 807 C CA . LEU A 1 102 ? 11.140 16.742 -3.743 1.00 83.94 102 LEU A CA 1
ATOM 808 C C . LEU A 1 102 ? 9.647 16.384 -3.889 1.00 83.94 102 LEU A C 1
ATOM 810 O O . LEU A 1 102 ? 8.880 16.516 -2.935 1.00 83.94 102 LEU A O 1
ATOM 814 N N . GLY A 1 103 ? 9.252 15.841 -5.045 1.00 84.81 103 GLY A N 1
ATOM 815 C CA . GLY A 1 103 ? 7.922 15.268 -5.269 1.00 84.81 103 GLY A CA 1
ATOM 816 C C . GLY A 1 103 ? 7.617 14.061 -4.378 1.00 84.81 103 GLY A C 1
ATOM 817 O O . GLY A 1 103 ? 6.502 13.948 -3.876 1.00 84.81 103 GLY A O 1
ATOM 818 N N . LEU A 1 104 ? 8.599 13.197 -4.114 1.00 86.25 104 LEU A N 1
ATOM 819 C CA . LEU A 1 104 ? 8.476 12.026 -3.248 1.00 86.25 104 LEU A CA 1
ATOM 820 C C . LEU A 1 104 ? 8.298 12.451 -1.791 1.00 86.25 104 LEU A C 1
ATOM 822 O O . LEU A 1 104 ? 7.458 11.889 -1.092 1.00 86.25 104 LEU A O 1
ATOM 826 N N . LEU A 1 105 ? 9.041 13.468 -1.344 1.00 88.56 105 LEU A N 1
ATOM 827 C CA . LEU A 1 105 ? 8.911 14.014 0.008 1.00 88.56 105 LEU A CA 1
ATOM 828 C C . LEU A 1 105 ? 7.537 14.660 0.225 1.00 88.56 105 LEU A C 1
ATOM 830 O O . LEU A 1 105 ? 6.836 14.312 1.176 1.00 88.56 105 LEU A O 1
ATOM 834 N N . LEU A 1 106 ? 7.125 15.564 -0.670 1.00 88.94 106 LEU A N 1
ATOM 835 C CA . LEU A 1 106 ? 5.826 16.235 -0.565 1.00 88.94 106 LEU A CA 1
ATOM 836 C C . LEU A 1 106 ? 4.662 15.257 -0.748 1.00 88.94 106 LEU A C 1
ATOM 838 O O . LEU A 1 106 ? 3.715 15.273 0.036 1.00 88.94 106 LEU A O 1
ATOM 842 N N . GLY A 1 107 ? 4.746 14.374 -1.742 1.00 87.94 107 GLY A N 1
ATOM 843 C CA . GLY A 1 107 ? 3.743 13.345 -1.997 1.00 87.94 107 GLY A CA 1
ATOM 844 C C . GLY A 1 107 ? 3.616 12.367 -0.833 1.00 87.94 107 GLY A C 1
ATOM 845 O O . GLY A 1 107 ? 2.503 12.078 -0.404 1.00 87.94 107 GLY A O 1
ATOM 846 N N . GLY A 1 108 ? 4.738 11.918 -0.264 1.00 88.06 108 GLY A N 1
ATOM 847 C CA . GLY A 1 108 ? 4.759 11.043 0.908 1.00 88.06 108 GLY A CA 1
ATOM 848 C C . GLY A 1 108 ? 4.122 11.686 2.141 1.00 88.06 108 GLY A C 1
ATOM 849 O O . GLY A 1 108 ? 3.340 11.034 2.834 1.00 88.06 108 GLY A O 1
ATOM 850 N N . LEU A 1 109 ? 4.384 12.975 2.384 1.00 90.06 109 LEU A N 1
ATOM 851 C CA . LEU A 1 109 ? 3.746 13.728 3.467 1.00 90.06 109 LEU A CA 1
ATOM 852 C C . LEU A 1 109 ? 2.236 13.869 3.251 1.00 90.06 109 LEU A C 1
ATOM 854 O O . LEU A 1 109 ? 1.462 13.516 4.140 1.00 90.06 109 LEU A O 1
ATOM 858 N N . LEU A 1 110 ? 1.803 14.331 2.073 1.00 89.25 110 LEU A N 1
ATOM 859 C CA . LEU A 1 110 ? 0.380 14.490 1.744 1.00 89.25 110 LEU A CA 1
ATOM 860 C C . LEU A 1 110 ? -0.374 13.156 1.813 1.00 89.25 110 LEU A C 1
ATOM 862 O O . LEU A 1 110 ? -1.468 13.087 2.374 1.00 89.25 110 LEU A O 1
ATOM 866 N N . PHE A 1 111 ? 0.237 12.085 1.306 1.00 87.06 111 PHE A N 1
ATOM 867 C CA . PHE A 1 111 ? -0.290 10.729 1.412 1.00 87.06 111 PHE A CA 1
ATOM 868 C C . PHE A 1 111 ? -0.421 10.291 2.877 1.00 87.06 111 PHE A C 1
ATOM 870 O O . PHE A 1 111 ? -1.464 9.772 3.272 1.00 87.06 111 PHE A O 1
ATOM 877 N N . GLY A 1 112 ? 0.594 10.548 3.706 1.00 85.94 112 GLY A N 1
ATOM 878 C CA . GLY A 1 112 ? 0.567 10.252 5.138 1.00 85.94 112 GLY A CA 1
ATOM 879 C C . GLY A 1 112 ? -0.544 10.993 5.889 1.00 85.94 112 GLY A C 1
ATOM 880 O O . GLY A 1 112 ? -1.252 10.381 6.695 1.00 85.94 112 GLY A O 1
ATOM 881 N N . PHE A 1 113 ? -0.756 12.278 5.593 1.00 87.56 113 PHE A N 1
ATOM 882 C CA . PHE A 1 113 ? -1.866 13.052 6.158 1.00 87.56 113 PHE A CA 1
ATOM 883 C C . PHE A 1 113 ? -3.225 12.476 5.749 1.00 87.56 113 PHE A C 1
ATOM 885 O O . PHE A 1 113 ? -4.068 12.231 6.612 1.00 87.56 113 PHE A O 1
ATOM 892 N N . GLY A 1 114 ? -3.423 12.180 4.461 1.00 87.06 114 GLY A N 1
ATOM 893 C CA . GLY A 1 114 ? -4.667 11.582 3.966 1.00 87.06 114 GLY A CA 1
ATOM 894 C C . GLY A 1 114 ? -4.979 10.234 4.623 1.00 87.06 114 GLY A C 1
ATOM 895 O O . GLY A 1 114 ? -6.091 10.007 5.103 1.00 87.06 114 GLY A O 1
ATOM 896 N N . MET A 1 115 ? -3.975 9.362 4.730 1.00 83.75 115 MET A N 1
ATOM 897 C CA . MET A 1 115 ? -4.118 8.048 5.367 1.00 83.75 115 MET A CA 1
ATOM 898 C C . MET A 1 115 ? -4.347 8.144 6.884 1.00 83.75 115 MET A C 1
ATOM 900 O O . MET A 1 115 ? -5.036 7.303 7.462 1.00 83.75 115 MET A O 1
ATOM 904 N N . SER A 1 116 ? -3.849 9.198 7.538 1.00 83.25 116 SER A N 1
ATOM 905 C CA . SER A 1 116 ? -4.146 9.463 8.951 1.00 83.25 116 SER A CA 1
ATOM 906 C C . SER A 1 116 ? -5.619 9.828 9.166 1.00 83.25 116 SER A C 1
ATOM 908 O O . SER A 1 116 ? -6.238 9.301 10.089 1.00 83.25 116 SER A O 1
ATOM 910 N N . PHE A 1 117 ? -6.211 10.646 8.286 1.00 81.56 117 PHE A N 1
ATOM 911 C CA . PHE A 1 117 ? -7.641 10.986 8.351 1.00 81.56 117 PHE A CA 1
ATOM 912 C C . PHE A 1 117 ? -8.552 9.795 8.054 1.00 81.56 117 PHE A C 1
ATOM 914 O O . PHE A 1 117 ? -9.592 9.639 8.689 1.00 81.56 117 PHE A O 1
ATOM 921 N N . SER A 1 118 ? -8.152 8.926 7.125 1.00 79.00 118 SER A N 1
ATOM 922 C CA . SER A 1 118 ? -8.904 7.708 6.815 1.00 79.00 118 SER A CA 1
ATOM 923 C C . SER A 1 118 ? -8.688 6.582 7.841 1.00 79.00 118 SER A C 1
ATOM 925 O O . SER A 1 118 ? -9.385 5.567 7.828 1.00 79.00 118 SER A O 1
ATOM 927 N N . SER A 1 119 ? -7.745 6.745 8.779 1.00 75.31 119 SER A N 1
ATOM 928 C CA . SER A 1 119 ? -7.335 5.740 9.776 1.00 75.31 119 SER A CA 1
ATOM 929 C C . SER A 1 119 ? -6.843 4.402 9.195 1.00 75.31 119 SER A C 1
ATOM 931 O O . SER A 1 119 ? -6.633 3.440 9.935 1.00 75.31 119 SER A O 1
ATOM 933 N N . CYS A 1 120 ? -6.606 4.340 7.884 1.00 74.00 120 CYS A N 1
ATOM 934 C CA . CYS A 1 120 ? -6.160 3.158 7.157 1.00 74.00 120 CYS A CA 1
ATOM 935 C C . CYS A 1 120 ? -5.115 3.543 6.092 1.00 74.00 120 CYS A C 1
ATOM 937 O O . CYS A 1 120 ? -4.926 4.714 5.785 1.00 74.00 120 CYS A O 1
ATOM 939 N N . CYS A 1 121 ? -4.373 2.563 5.573 1.00 78.69 121 CYS A N 1
ATOM 940 C CA . CYS A 1 121 ? -3.426 2.738 4.461 1.00 78.69 121 CYS A CA 1
ATOM 941 C C . CYS A 1 121 ? -4.026 2.210 3.148 1.00 78.69 121 CYS A C 1
ATOM 943 O O . CYS A 1 121 ? -5.054 1.550 3.186 1.00 78.69 121 CYS A O 1
ATOM 945 N N . ALA A 1 122 ? -3.366 2.400 1.998 1.00 73.69 122 ALA A N 1
ATOM 946 C CA . ALA A 1 122 ? -3.872 1.922 0.697 1.00 73.69 122 ALA A CA 1
ATOM 947 C C . ALA A 1 122 ? -4.167 0.407 0.655 1.00 73.69 122 ALA A C 1
ATOM 949 O O . ALA A 1 122 ? -5.144 -0.032 0.066 1.00 73.69 122 ALA A O 1
ATOM 950 N N . THR A 1 123 ? -3.347 -0.418 1.306 1.00 77.44 123 THR A N 1
ATOM 951 C CA . THR A 1 123 ? -3.638 -1.854 1.464 1.00 77.44 123 THR A CA 1
ATOM 952 C C . THR A 1 123 ? -4.756 -2.123 2.470 1.00 77.44 123 THR A C 1
ATOM 954 O O . THR A 1 123 ? -5.495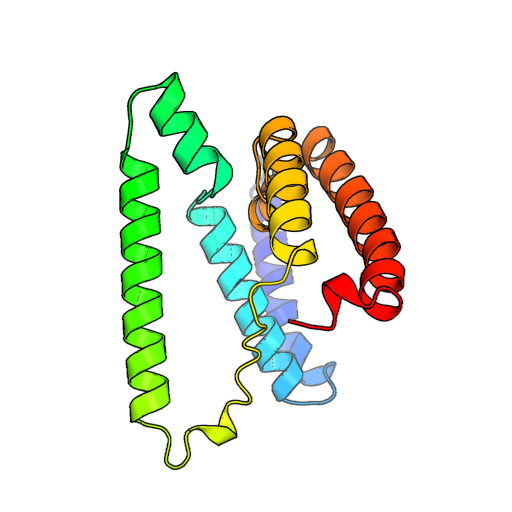 -3.089 2.314 1.00 77.44 123 THR A O 1
ATOM 957 N N . GLY A 1 124 ? -4.895 -1.259 3.478 1.00 77.75 124 GLY A N 1
ATOM 958 C CA . GLY A 1 124 ? -5.951 -1.329 4.483 1.00 77.75 124 GLY A CA 1
ATOM 959 C C . GLY A 1 124 ? -7.319 -0.936 3.930 1.00 77.75 124 GLY A C 1
ATOM 960 O O . GLY A 1 124 ? -8.302 -1.561 4.294 1.00 77.75 124 GLY A O 1
ATOM 961 N N . THR A 1 125 ? -7.403 0.022 3.000 1.00 81.12 125 THR A N 1
ATOM 962 C CA . THR A 1 125 ? -8.671 0.373 2.336 1.00 81.12 125 THR A CA 1
ATOM 963 C C . THR A 1 125 ? -9.225 -0.805 1.542 1.00 81.12 125 THR A C 1
ATOM 965 O O . THR A 1 125 ? -10.430 -1.024 1.556 1.00 81.12 125 THR A O 1
ATOM 968 N N . LEU A 1 126 ? -8.362 -1.598 0.892 1.00 80.56 126 LEU A N 1
ATOM 969 C CA . LEU A 1 126 ? -8.775 -2.799 0.158 1.00 80.56 126 LEU A CA 1
ATOM 970 C C . LEU A 1 126 ? -9.317 -3.894 1.086 1.00 80.56 126 LEU A C 1
ATOM 972 O O . LEU A 1 126 ? -10.294 -4.551 0.733 1.00 80.56 126 LEU A O 1
ATOM 976 N N . THR A 1 127 ? -8.715 -4.096 2.261 1.00 79.81 127 THR A N 1
ATOM 977 C CA . THR A 1 127 ? -9.212 -5.079 3.239 1.00 79.81 127 THR A CA 1
ATOM 978 C C . THR A 1 127 ? -10.451 -4.583 3.980 1.00 79.81 127 THR A C 1
ATOM 980 O O . THR A 1 127 ? -11.376 -5.356 4.221 1.00 79.81 127 THR A O 1
ATOM 983 N N . ASP A 1 128 ? -10.493 -3.290 4.301 1.00 80.12 128 ASP A N 1
ATOM 984 C CA . ASP A 1 128 ? -11.596 -2.657 5.024 1.00 80.12 128 ASP A CA 1
ATOM 985 C C . ASP A 1 128 ? -12.822 -2.453 4.129 1.00 80.12 128 ASP A C 1
ATOM 987 O O . ASP A 1 128 ? -13.926 -2.324 4.642 1.00 80.12 128 ASP A O 1
ATOM 991 N N . LEU A 1 129 ? -12.682 -2.494 2.799 1.00 83.12 129 LEU A N 1
ATOM 992 C CA . LEU A 1 129 ? -13.817 -2.410 1.873 1.00 83.12 129 LEU A CA 1
ATOM 993 C C . LEU A 1 129 ? -14.869 -3.499 2.133 1.00 83.12 129 LEU A C 1
ATOM 995 O O . LEU A 1 129 ? -16.060 -3.274 1.927 1.00 83.12 129 LEU A O 1
ATOM 999 N N . VAL A 1 130 ? -14.431 -4.671 2.603 1.00 77.56 130 VAL A N 1
ATOM 1000 C CA . VAL A 1 130 ? -15.300 -5.820 2.889 1.00 77.56 130 VAL A CA 1
ATOM 1001 C C . VAL A 1 130 ? -15.994 -5.691 4.252 1.00 77.56 130 VAL A C 1
ATOM 1003 O O . VAL A 1 130 ? -17.074 -6.247 4.441 1.00 77.56 130 VAL A O 1
ATOM 1006 N N . THR A 1 131 ? -15.397 -4.976 5.209 1.00 77.50 131 THR A N 1
ATOM 1007 C CA . THR A 1 131 ? -15.874 -4.897 6.602 1.00 77.50 131 THR A CA 1
ATOM 1008 C C . THR A 1 131 ? -16.531 -3.560 6.954 1.00 77.50 131 THR A C 1
ATOM 1010 O O . THR A 1 131 ? -17.456 -3.545 7.762 1.00 77.50 131 THR A O 1
ATOM 1013 N N . ASP A 1 132 ? -16.093 -2.459 6.345 1.00 79.94 132 ASP A N 1
ATOM 1014 C CA . ASP A 1 132 ? -16.541 -1.083 6.584 1.00 79.94 132 ASP A CA 1
ATOM 1015 C C . ASP A 1 132 ? -16.642 -0.299 5.261 1.00 79.94 132 ASP A C 1
ATOM 1017 O O . ASP A 1 132 ? -15.878 0.625 4.955 1.00 79.94 132 ASP A O 1
ATOM 1021 N N . LEU A 1 133 ? -17.622 -0.707 4.450 1.00 81.81 133 LEU A N 1
ATOM 1022 C CA . LEU A 1 133 ? -17.861 -0.199 3.101 1.00 81.81 133 LEU A CA 1
ATOM 1023 C C . LEU A 1 133 ? -18.045 1.329 2.989 1.00 81.81 133 LEU A C 1
ATOM 1025 O O . LEU A 1 133 ? -17.467 1.896 2.062 1.00 81.81 133 LEU A O 1
ATOM 1029 N N . PRO A 1 134 ? -18.796 2.042 3.857 1.00 84.50 134 PRO A N 1
ATOM 1030 C CA . PRO A 1 134 ? -18.989 3.481 3.671 1.00 84.50 134 PRO A CA 1
ATOM 1031 C C . PRO A 1 134 ? -17.685 4.269 3.847 1.00 84.50 134 PRO A C 1
ATOM 1033 O O . PRO A 1 134 ? -17.363 5.114 3.011 1.00 84.50 134 PRO A O 1
ATOM 1036 N N . ARG A 1 135 ? -16.885 3.972 4.879 1.00 84.38 135 ARG A N 1
ATOM 1037 C CA . ARG A 1 135 ? -15.612 4.670 5.119 1.00 84.38 135 ARG A CA 1
ATOM 1038 C C . ARG A 1 135 ? -14.543 4.275 4.099 1.00 84.38 135 ARG A C 1
ATOM 1040 O O . ARG A 1 135 ? -13.899 5.144 3.500 1.00 84.38 135 ARG A O 1
ATOM 1047 N N . ALA A 1 136 ? -14.347 2.971 3.897 1.00 84.12 136 ALA A N 1
ATOM 1048 C CA . ALA A 1 136 ? -13.330 2.457 2.986 1.00 84.12 136 ALA A CA 1
ATOM 1049 C C . ALA A 1 136 ? -13.664 2.779 1.523 1.00 84.12 136 ALA A C 1
ATOM 1051 O O . ALA A 1 136 ? -12.770 3.135 0.759 1.00 84.12 136 ALA A O 1
ATOM 1052 N N . GLY A 1 137 ? -14.946 2.743 1.148 1.00 85.44 137 GLY A N 1
ATOM 1053 C CA . GLY A 1 137 ? -15.420 3.073 -0.194 1.00 85.44 137 GLY A CA 1
ATOM 1054 C C . GLY A 1 137 ? -15.172 4.532 -0.569 1.00 85.44 137 GLY A C 1
ATOM 1055 O O . GLY A 1 137 ? -14.601 4.794 -1.627 1.00 85.44 137 GLY A O 1
ATOM 1056 N N . ILE A 1 138 ? -15.511 5.484 0.312 1.00 88.75 138 ILE A N 1
ATOM 1057 C CA . ILE A 1 138 ? -15.214 6.909 0.081 1.00 88.75 138 ILE A CA 1
ATOM 1058 C C . ILE A 1 138 ? -13.703 7.104 -0.060 1.00 88.75 138 ILE A C 1
ATOM 1060 O O . ILE A 1 138 ? -13.242 7.709 -1.027 1.00 88.75 138 ILE A O 1
ATOM 1064 N N . THR A 1 139 ? -12.918 6.532 0.855 1.00 87.81 139 THR A N 1
ATOM 1065 C CA . THR A 1 139 ? -11.455 6.650 0.802 1.00 87.81 139 THR A CA 1
ATOM 1066 C C . THR A 1 139 ? -10.898 6.103 -0.508 1.00 87.81 139 THR A C 1
ATOM 1068 O O . THR A 1 139 ? -10.061 6.754 -1.125 1.00 87.81 139 THR A O 1
ATOM 1071 N N . LEU A 1 140 ? -11.373 4.941 -0.963 1.00 89.00 140 LEU A N 1
ATOM 1072 C CA . LEU A 1 140 ? -10.905 4.309 -2.192 1.00 89.00 140 LEU A CA 1
ATOM 1073 C C . LEU A 1 140 ? -11.201 5.172 -3.425 1.00 89.00 140 LEU A C 1
ATOM 1075 O O . LEU A 1 140 ? -10.312 5.363 -4.250 1.00 89.00 140 LEU A O 1
ATOM 1079 N N . ILE A 1 141 ? -12.405 5.743 -3.527 1.00 90.44 141 ILE A N 1
ATOM 1080 C CA . ILE A 1 141 ? -12.788 6.610 -4.651 1.00 90.44 141 ILE A CA 1
ATOM 1081 C C . ILE A 1 141 ? -11.878 7.841 -4.713 1.00 90.44 141 ILE A C 1
ATOM 1083 O O . ILE A 1 141 ? -11.268 8.106 -5.749 1.00 90.44 141 ILE A O 1
ATOM 1087 N N . PHE A 1 142 ? -11.741 8.572 -3.605 1.00 89.94 142 PHE A N 1
ATOM 1088 C CA . PHE A 1 142 ? -10.908 9.778 -3.569 1.00 89.94 142 PHE A CA 1
ATOM 1089 C C . PHE A 1 142 ? -9.417 9.463 -3.717 1.00 89.94 142 PHE A C 1
ATOM 1091 O O . PHE A 1 142 ? -8.685 10.246 -4.322 1.00 89.94 142 PHE A O 1
ATOM 1098 N N . PHE A 1 143 ? -8.970 8.302 -3.239 1.00 88.50 143 PHE A N 1
ATOM 1099 C CA . PHE A 1 143 ? -7.617 7.814 -3.472 1.00 88.50 143 PHE A CA 1
ATOM 1100 C C . PHE A 1 143 ? -7.359 7.573 -4.964 1.00 88.50 143 PHE A C 1
ATOM 1102 O O . PHE A 1 143 ? -6.367 8.071 -5.493 1.00 88.50 143 PHE A O 1
ATOM 1109 N N . CYS A 1 144 ? -8.271 6.892 -5.668 1.00 89.25 144 CYS A N 1
ATOM 1110 C CA . CYS A 1 144 ? -8.170 6.695 -7.114 1.00 89.25 144 CYS A CA 1
ATOM 1111 C C . CYS A 1 144 ? -8.125 8.033 -7.861 1.00 89.25 144 CYS A C 1
ATOM 1113 O O . CYS A 1 144 ? -7.232 8.240 -8.679 1.00 89.25 144 CYS A O 1
ATOM 1115 N N . VAL A 1 145 ? -9.034 8.961 -7.545 1.00 91.25 145 VAL A N 1
ATOM 1116 C CA . VAL A 1 145 ? -9.052 10.304 -8.148 1.00 91.25 145 VAL A CA 1
ATOM 1117 C C . VAL A 1 145 ? -7.719 11.023 -7.919 1.00 91.25 145 VAL A C 1
ATOM 1119 O O . VAL A 1 145 ? -7.135 11.537 -8.869 1.00 91.25 145 VAL A O 1
ATOM 1122 N N . GLY A 1 146 ? -7.194 11.007 -6.691 1.00 88.50 146 GLY A N 1
ATOM 1123 C CA . GLY A 1 146 ? -5.909 11.625 -6.362 1.00 88.50 146 GLY A CA 1
ATOM 1124 C C . GLY A 1 146 ? -4.733 11.035 -7.146 1.00 88.50 146 GLY A C 1
ATOM 1125 O O . GLY A 1 146 ? -3.894 11.786 -7.638 1.00 88.50 146 GLY A O 1
ATOM 1126 N N . VAL A 1 147 ? -4.690 9.710 -7.326 1.00 87.75 147 VAL A N 1
ATOM 1127 C CA . VAL A 1 147 ? -3.648 9.036 -8.121 1.00 87.75 147 VAL A CA 1
ATOM 1128 C C . VAL A 1 147 ? -3.728 9.441 -9.594 1.00 87.75 147 VAL A C 1
ATOM 1130 O O . VAL A 1 147 ? -2.714 9.822 -10.179 1.00 87.75 147 VAL A O 1
ATOM 1133 N N . PHE A 1 148 ? -4.925 9.431 -10.187 1.00 88.38 148 PHE A N 1
ATOM 1134 C CA . PHE A 1 148 ? -5.102 9.814 -11.591 1.00 88.38 148 PHE A CA 1
ATOM 1135 C C . PHE A 1 148 ? -4.800 11.293 -11.848 1.00 88.38 148 PHE A C 1
ATOM 1137 O O . PHE A 1 148 ? -4.259 11.623 -12.901 1.00 88.38 148 PHE A O 1
ATOM 1144 N N . LEU A 1 149 ? -5.085 12.175 -10.887 1.00 88.00 149 LEU A N 1
ATOM 1145 C CA . LEU A 1 149 ? -4.686 13.584 -10.951 1.00 88.00 149 LEU A CA 1
ATOM 1146 C C . LEU A 1 149 ? -3.176 13.779 -10.742 1.00 88.00 149 LEU A C 1
ATOM 1148 O O . LEU A 1 149 ? -2.600 14.718 -11.286 1.00 88.00 149 LEU A O 1
ATOM 1152 N N . GLY A 1 150 ? -2.523 12.897 -9.983 1.00 84.62 150 GLY A N 1
ATOM 1153 C CA . GLY A 1 150 ? -1.081 12.940 -9.733 1.00 84.62 150 GLY A CA 1
ATOM 1154 C C . GLY A 1 150 ? -0.228 12.493 -10.924 1.00 84.62 150 GLY A C 1
ATOM 1155 O O . GLY A 1 150 ? 0.834 13.071 -11.158 1.00 84.62 150 GLY A O 1
ATOM 1156 N N . PHE A 1 151 ? -0.690 11.521 -11.717 1.00 83.25 151 PHE A N 1
ATOM 1157 C CA . PHE A 1 151 ? 0.042 11.019 -12.889 1.00 83.25 151 PHE A CA 1
ATOM 1158 C C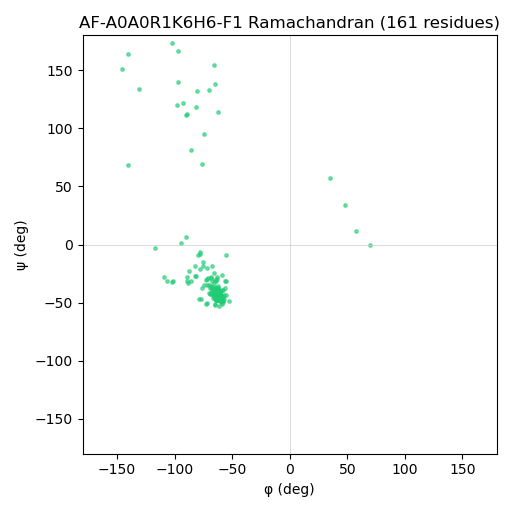 . PHE A 1 151 ? 0.492 12.094 -13.896 1.00 83.25 151 PHE A C 1
ATOM 1160 O O . PHE A 1 151 ? 1.678 12.098 -14.239 1.00 83.25 151 PHE A O 1
ATOM 1167 N N . PRO A 1 152 ? -0.360 13.033 -14.355 1.00 82.06 152 PRO A N 1
ATOM 1168 C CA . PRO A 1 152 ? 0.082 14.078 -15.281 1.00 82.06 152 PRO A CA 1
ATOM 1169 C C . PRO A 1 152 ? 1.105 15.031 -14.647 1.00 82.06 152 PRO A C 1
ATOM 1171 O O . PRO A 1 152 ? 1.987 15.550 -15.331 1.00 82.06 152 PRO A O 1
ATOM 1174 N N . VAL A 1 153 ? 1.032 15.256 -13.333 1.00 79.81 153 VAL A N 1
ATOM 1175 C CA . VAL A 1 153 ? 2.007 16.090 -12.617 1.00 79.81 153 VAL A CA 1
ATOM 1176 C C . VAL A 1 153 ? 3.360 15.379 -12.552 1.00 79.81 153 VAL A C 1
ATOM 1178 O O . VAL A 1 153 ? 4.388 15.996 -12.829 1.00 79.81 153 VAL A O 1
ATOM 1181 N N . GLN A 1 154 ? 3.363 14.070 -12.291 1.00 77.25 154 GLN A N 1
ATOM 1182 C CA . GLN A 1 154 ? 4.567 13.237 -12.299 1.00 77.25 154 GLN A CA 1
ATOM 1183 C C . GLN A 1 154 ? 5.243 13.186 -13.680 1.00 77.25 154 GLN A C 1
ATOM 1185 O O . GLN A 1 154 ? 6.471 13.162 -13.766 1.00 77.25 154 GLN A O 1
ATOM 1190 N N . SER A 1 155 ? 4.471 13.198 -14.772 1.00 74.31 155 SER A N 1
ATOM 1191 C CA . SER A 1 155 ? 5.012 13.139 -16.137 1.00 74.31 155 SER A CA 1
ATOM 1192 C C . SER A 1 155 ? 5.492 14.487 -16.691 1.00 74.31 155 SER A C 1
ATOM 1194 O O . SER A 1 155 ? 6.231 14.506 -17.672 1.00 74.31 155 SER A O 1
ATOM 1196 N N . THR A 1 156 ? 5.067 15.608 -16.104 1.00 74.00 156 THR A N 1
ATOM 1197 C CA . THR A 1 156 ? 5.290 16.949 -16.683 1.00 74.00 156 THR A CA 1
ATOM 1198 C C . THR A 1 156 ? 6.305 17.775 -15.896 1.00 74.00 156 THR A C 1
ATOM 1200 O O . THR A 1 156 ? 6.968 18.651 -16.448 1.00 74.00 156 THR A O 1
ATOM 1203 N N . GLN A 1 157 ? 6.435 17.529 -14.592 1.00 77.94 157 GLN A N 1
ATOM 1204 C CA . GLN A 1 157 ? 7.211 18.389 -13.706 1.00 77.94 157 GLN A CA 1
ATOM 1205 C C . GLN A 1 157 ? 8.662 17.918 -13.551 1.00 77.94 157 GLN A C 1
ATOM 1207 O O . GLN A 1 1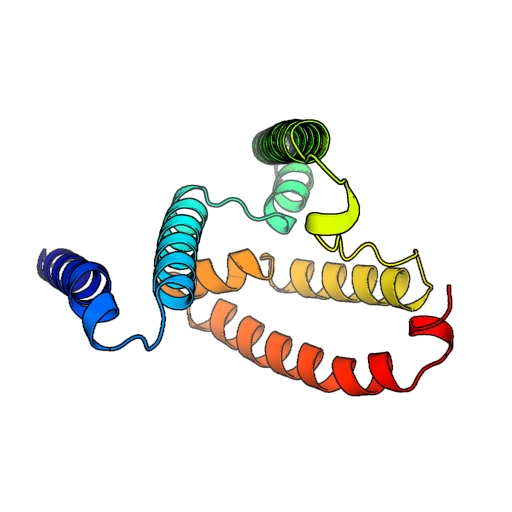57 ? 8.948 16.820 -13.069 1.00 77.94 157 GLN A O 1
ATOM 1212 N N . SER A 1 158 ? 9.602 18.797 -13.902 1.00 69.31 158 SER A N 1
ATOM 1213 C CA . SER A 1 158 ? 11.043 18.512 -13.882 1.00 69.31 158 SER A CA 1
ATOM 1214 C C . SER A 1 158 ? 11.591 18.204 -12.486 1.00 69.31 158 SER A C 1
ATOM 1216 O O . SER A 1 158 ? 12.511 17.405 -12.374 1.00 69.31 158 SER A O 1
ATOM 1218 N N . TRP A 1 159 ? 11.006 18.769 -11.429 1.00 70.50 159 TRP A N 1
ATOM 1219 C CA . TRP A 1 159 ? 11.389 18.549 -10.025 1.00 70.50 159 TRP A CA 1
ATOM 1220 C C . TRP A 1 159 ? 10.877 17.223 -9.429 1.00 70.50 159 TRP A C 1
ATOM 1222 O O . TRP A 1 159 ? 11.234 16.871 -8.305 1.00 70.50 159 TRP A O 1
ATOM 1232 N N . VAL A 1 160 ? 10.042 16.491 -10.175 1.00 70.06 160 VAL A N 1
ATOM 1233 C CA . VAL A 1 160 ? 9.567 15.139 -9.829 1.00 70.06 160 VAL A CA 1
ATOM 1234 C C . VAL A 1 160 ? 10.319 14.074 -10.631 1.00 70.06 160 VAL A C 1
ATOM 1236 O O . VAL A 1 160 ? 10.553 12.979 -10.132 1.00 70.06 160 VAL A O 1
ATOM 1239 N N . GLN A 1 161 ? 10.728 14.387 -11.863 1.00 65.06 161 GLN A N 1
ATOM 1240 C CA . GLN A 1 161 ? 11.470 13.456 -12.721 1.00 65.06 161 GLN A CA 1
ATOM 1241 C C . GLN A 1 161 ? 12.980 13.513 -12.534 1.00 65.06 161 GLN A C 1
ATOM 1243 O O . GLN A 1 161 ? 13.657 12.505 -12.711 1.00 65.06 161 GLN A O 1
ATOM 1248 N N . LYS A 1 162 ? 13.517 14.694 -12.221 1.00 58.62 162 LYS A N 1
ATOM 1249 C CA . LYS A 1 162 ? 14.947 14.887 -12.015 1.00 58.62 162 LYS A CA 1
ATOM 1250 C C . LYS A 1 162 ? 15.233 14.846 -10.523 1.00 58.62 162 LYS A C 1
ATOM 1252 O O . LYS A 1 162 ? 14.721 15.674 -9.769 1.00 58.62 162 LYS A O 1
ATOM 1257 N N . SER A 1 163 ? 16.065 13.895 -10.126 1.00 53.94 163 SER A N 1
ATOM 1258 C CA . SER A 1 163 ? 16.830 13.929 -8.885 1.00 53.94 163 SER A CA 1
ATOM 1259 C C . SER A 1 163 ? 18.193 13.313 -9.113 1.00 53.94 163 SER A C 1
ATOM 1261 O O . SER A 1 163 ? 18.323 12.490 -10.044 1.00 53.94 163 SER A O 1
#

Organism: NCBI:txid1423775

Sequence (163 aa):
MKNWDKIFGFILLAVLIFGAPFVLPTNMHYVRLLIGLAMGYILSRSYTGFAGSVNRAYNTGSTKLMRTLMFMFLITAIANVAFLFSAKNITDYDLWINPINLGLLLGGLLFGFGMSFSSCCATGTLTDLVTDLPRAGITLIFFCVGVFLGFPVQSTQSWVQKS

pLDDT: mean 82.75, std 7.57, range [53.94, 95.06]

Radius of gyration: 19.46 Å; Cα contacts (8 Å, |Δi|>4): 86; chains: 1; bounding box: 50×42×46 Å

Foldseek 3Di:
DDCVVVVVVVVVVCCLLVVCVVVPPDPVVNVVSVVVVVLLVCCLVVVQFPLLQVVCCVPVVDNPSVVVVVVVVVVVVVVVVVVCVPDPDNPVVVDPDDDDFPCCVVVVVVQSVLCNVLVGHPSRLSSCCVVPVVSSVVSNVVVVVVVVVVVVVCVPDPRNRPD